Protein AF-A0A553RIK7-F1 (afdb_monomer_lite)

Organism: NCBI:txid2873325

Secondary structure (DSSP, 8-state):
-----------B----HHHHHHHHTT--HHHHHHHHHHTTHHHHHT--HHHHHHHHHHHHHHHHHHHHHHTSHHHHHH-SS-B--HHHHHHHHHHHT---HHHHHHHHSSPPPHHHHHHHH-

Foldseek 3Di:
DDDPDDDDPDQADDADLLLLVCVLVVHDLVRSLVVCVVVCVCVVPVDDSVVSSVVSVVNSVVLVVCVVCLVPLVSSVVDDPHNYDPVRSVSSNCSNPDDPQVVCCVVVVHGDDPVNVVVVVD

InterPro domains:
  IPR008614 Acidic fibroblast growth factor intracellular-binding protein [PF05427] (4-122)
  IPR008614 Acidic fibroblast growth factor intracellular-binding protein [PTHR13223] (1-122)

Structure (mmCIF, N/CA/C/O backbone):
data_AF-A0A553RIK7-F1
#
_entry.id   AF-A0A553RIK7-F1
#
loop_
_atom_site.group_PDB
_atom_site.id
_atom_site.type_symbol
_atom_site.label_atom_id
_atom_site.label_alt_id
_atom_site.label_comp_id
_atom_site.label_asym_id
_atom_site.label_entity_id
_atom_site.label_seq_id
_atom_site.pdbx_PDB_ins_code
_atom_site.Cartn_x
_atom_site.Cartn_y
_atom_site.Cartn_z
_atom_site.occupancy
_atom_site.B_iso_or_equiv
_atom_site.auth_seq_id
_atom_site.auth_comp_id
_atom_site.auth_asym_id
_atom_site.auth_atom_id
_atom_site.pdbx_PDB_model_num
ATOM 1 N N . MET A 1 1 ? -16.290 10.098 -39.997 1.00 50.19 1 MET A N 1
ATOM 2 C CA . MET A 1 1 ? -16.451 9.656 -38.599 1.00 50.19 1 MET A CA 1
ATOM 3 C C . MET A 1 1 ? -15.356 10.332 -37.799 1.00 50.19 1 MET A C 1
ATOM 5 O O . MET A 1 1 ? -14.203 9.958 -37.959 1.00 50.19 1 MET A O 1
ATOM 9 N N . SER A 1 2 ? -15.679 11.403 -37.075 1.00 57.53 2 SER A N 1
ATOM 10 C CA . SER A 1 2 ? -14.746 12.021 -36.130 1.00 57.53 2 SER A CA 1
ATOM 11 C C . SER A 1 2 ? -14.745 11.176 -34.864 1.00 57.53 2 SER A C 1
ATOM 13 O O . SER A 1 2 ? -15.807 10.934 -34.295 1.00 57.53 2 SER A O 1
ATOM 15 N N . VAL A 1 3 ? -13.576 10.684 -34.472 1.00 60.59 3 VAL A N 1
ATOM 16 C CA . VAL A 1 3 ? -13.402 9.990 -33.197 1.00 60.59 3 VAL A CA 1
ATOM 17 C C . VAL A 1 3 ? -13.398 11.075 -32.125 1.00 60.59 3 VAL A C 1
ATOM 19 O O . VAL A 1 3 ? -12.540 11.957 -32.151 1.00 60.59 3 VAL A O 1
ATOM 22 N N . GLU A 1 4 ? -14.404 11.077 -31.258 1.00 64.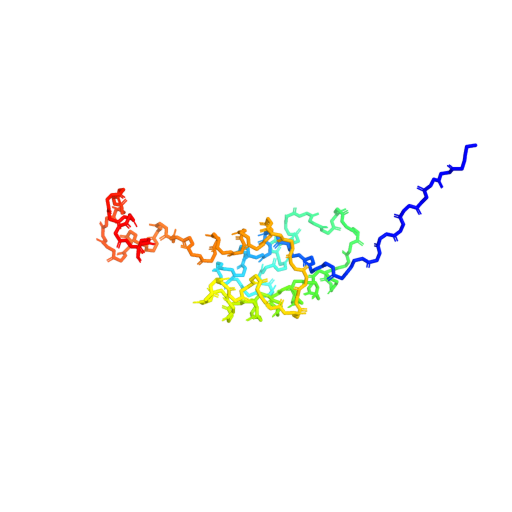00 4 GLU A N 1
ATOM 23 C CA . GLU A 1 4 ? -14.470 11.982 -30.113 1.00 64.00 4 GLU A CA 1
ATOM 24 C C . GLU A 1 4 ? -13.430 11.495 -29.095 1.00 64.00 4 GLU A C 1
ATOM 26 O O . GLU A 1 4 ? -13.594 10.450 -28.469 1.00 64.00 4 GLU A O 1
ATOM 31 N N . LEU A 1 5 ? -12.283 12.178 -29.043 1.00 66.19 5 LEU A N 1
ATOM 32 C CA . LEU A 1 5 ? -11.214 11.878 -28.097 1.00 66.19 5 LEU A CA 1
ATOM 33 C C . LEU A 1 5 ? -11.509 12.637 -26.804 1.00 66.19 5 LEU A C 1
ATOM 35 O O . LEU A 1 5 ? -11.225 13.831 -26.704 1.00 66.19 5 LEU A O 1
ATOM 39 N N . ASP A 1 6 ? -12.086 11.942 -25.832 1.00 51.50 6 ASP A N 1
ATOM 40 C CA . ASP A 1 6 ? -12.322 12.496 -24.504 1.00 51.50 6 ASP A CA 1
ATOM 41 C C . ASP A 1 6 ? -11.025 12.390 -23.684 1.00 51.50 6 ASP A C 1
ATOM 43 O O . ASP A 1 6 ? -10.639 11.320 -23.209 1.00 51.50 6 ASP A O 1
ATOM 47 N N . VAL A 1 7 ? -10.274 13.492 -23.611 1.00 60.84 7 VAL A N 1
ATOM 48 C CA . VAL A 1 7 ? -9.014 13.565 -22.859 1.00 60.84 7 VAL A CA 1
ATOM 49 C C . VAL A 1 7 ? -9.323 14.042 -21.448 1.00 60.84 7 VAL A C 1
ATOM 51 O O . VAL A 1 7 ? -9.442 15.241 -21.192 1.00 60.84 7 VAL A O 1
ATOM 54 N N . PHE A 1 8 ? -9.416 13.098 -20.515 1.00 54.59 8 PHE A N 1
ATOM 55 C CA . PHE A 1 8 ? -9.558 13.406 -19.098 1.00 54.59 8 PHE A CA 1
ATOM 56 C C . PHE A 1 8 ? -8.175 13.551 -18.454 1.00 54.59 8 PHE A C 1
ATOM 58 O O . PHE A 1 8 ? -7.447 12.574 -18.281 1.00 54.59 8 PHE A O 1
ATOM 65 N N . VAL A 1 9 ? -7.795 14.773 -18.078 1.00 57.19 9 VAL A N 1
ATOM 66 C CA . VAL A 1 9 ? -6.603 15.012 -17.249 1.00 57.19 9 VAL A CA 1
ATOM 67 C C . VAL A 1 9 ? -7.027 14.912 -15.784 1.00 57.19 9 VAL A C 1
ATOM 69 O O . VAL A 1 9 ? -7.359 15.907 -15.144 1.00 57.19 9 VAL A O 1
ATOM 72 N N . GLY A 1 10 ? -7.083 13.684 -15.268 1.00 63.59 10 GLY A N 1
ATOM 73 C CA . GLY A 1 10 ? -7.297 13.419 -13.846 1.00 63.59 10 GLY A CA 1
ATOM 74 C C . GLY A 1 10 ? -5.969 13.395 -13.090 1.00 63.59 10 GLY A C 1
ATOM 75 O O . GLY A 1 10 ? -4.998 12.810 -13.555 1.00 63.59 10 GLY A O 1
ATOM 76 N N . ASN A 1 11 ? -5.917 13.981 -11.895 1.00 73.88 11 ASN A N 1
ATOM 77 C CA . ASN A 1 11 ? -4.806 13.808 -10.945 1.00 73.88 11 ASN A CA 1
ATOM 78 C C . ASN A 1 11 ? -5.016 12.574 -10.044 1.00 73.88 11 ASN A C 1
ATOM 80 O O . ASN A 1 11 ? -4.585 12.563 -8.887 1.00 73.88 11 ASN A O 1
ATOM 84 N N . THR A 1 12 ? -5.728 11.564 -10.551 1.00 83.69 12 THR A N 1
ATOM 85 C CA . THR A 1 12 ? -6.034 10.342 -9.813 1.00 83.69 12 THR A CA 1
ATOM 86 C C . THR A 1 12 ? -4.738 9.684 -9.365 1.00 83.69 12 THR A C 1
ATOM 88 O O . THR A 1 12 ? -3.867 9.376 -10.176 1.00 83.69 12 THR A O 1
ATOM 91 N N . THR A 1 13 ? -4.599 9.473 -8.060 1.00 87.56 13 THR A N 1
ATOM 92 C CA . THR A 1 13 ? -3.427 8.812 -7.496 1.00 87.56 13 THR A CA 1
ATOM 93 C C . THR A 1 13 ? -3.514 7.324 -7.808 1.00 87.56 13 THR A C 1
ATOM 95 O O . THR A 1 13 ? -4.326 6.603 -7.225 1.00 87.56 13 THR A O 1
ATOM 98 N N . ILE A 1 14 ? -2.687 6.872 -8.749 1.00 87.44 14 ILE A N 1
ATOM 99 C CA . ILE A 1 14 ? -2.573 5.459 -9.101 1.00 87.44 14 ILE A CA 1
ATOM 100 C C . ILE A 1 14 ? -1.805 4.757 -7.988 1.00 87.44 14 ILE A C 1
ATOM 102 O O . ILE A 1 14 ? -0.759 5.217 -7.537 1.00 87.44 14 ILE A O 1
ATOM 106 N N . MET A 1 15 ? -2.355 3.644 -7.529 1.00 92.00 15 MET A N 1
ATOM 107 C CA . MET A 1 15 ? -1.740 2.800 -6.520 1.00 92.00 15 MET A CA 1
ATOM 108 C C . MET A 1 15 ? -1.881 1.359 -6.976 1.00 92.00 15 MET A C 1
ATOM 110 O O . MET A 1 15 ? -2.990 0.913 -7.294 1.00 92.00 15 MET A O 1
ATOM 114 N N . ASP A 1 16 ? -0.789 0.611 -6.940 1.00 94.00 16 ASP A N 1
ATOM 115 C CA . ASP A 1 16 ? -0.748 -0.801 -7.282 1.00 94.00 16 ASP A CA 1
ATOM 116 C C . ASP A 1 16 ? -1.120 -1.664 -6.068 1.00 94.00 16 ASP A C 1
ATOM 118 O O . ASP A 1 16 ? -0.774 -1.384 -4.913 1.00 94.00 16 ASP A O 1
ATOM 122 N N . LYS A 1 17 ? -1.984 -2.653 -6.301 1.00 95.06 17 LYS A N 1
ATOM 123 C CA . LYS A 1 17 ? -2.566 -3.481 -5.242 1.00 95.06 17 LYS A CA 1
ATOM 124 C C . LYS A 1 17 ? -1.548 -4.481 -4.708 1.00 95.06 17 LYS A C 1
ATOM 126 O O . LYS A 1 17 ? -1.543 -4.764 -3.511 1.00 95.06 17 LYS A O 1
ATOM 131 N N . GLU A 1 18 ? -0.718 -5.032 -5.573 1.00 95.12 18 GLU A N 1
ATOM 132 C CA . GLU A 1 18 ? 0.289 -6.021 -5.215 1.00 95.12 18 GLU A CA 1
ATOM 133 C C . GLU A 1 18 ? 1.446 -5.350 -4.484 1.00 95.12 18 GLU A C 1
ATOM 135 O O . GLU A 1 18 ? 1.839 -5.811 -3.413 1.00 95.12 18 GLU A O 1
ATOM 140 N N . VAL A 1 19 ? 1.880 -4.181 -4.959 1.00 97.12 19 VAL A N 1
ATOM 141 C CA . VAL A 1 19 ? 2.921 -3.381 -4.290 1.00 97.12 19 VAL A CA 1
ATOM 142 C C . VAL A 1 19 ? 2.480 -2.963 -2.892 1.00 97.12 19 VAL A C 1
ATOM 144 O O . VAL A 1 19 ? 3.259 -3.051 -1.945 1.00 97.12 19 VAL A O 1
ATOM 147 N N . TYR A 1 20 ? 1.210 -2.574 -2.731 1.00 97.81 20 TYR A N 1
ATOM 148 C CA . TYR A 1 20 ? 0.662 -2.266 -1.411 1.00 97.81 20 TYR A CA 1
ATOM 149 C C . TYR A 1 20 ? 0.690 -3.478 -0.471 1.00 97.81 20 TYR A C 1
ATOM 151 O O . TYR A 1 20 ? 0.977 -3.331 0.714 1.00 97.81 20 TYR A O 1
ATOM 159 N N . GLN A 1 21 ? 0.444 -4.688 -0.987 1.00 97.06 21 GLN A N 1
ATOM 160 C CA . GLN A 1 21 ? 0.534 -5.902 -0.176 1.00 97.06 21 GLN A CA 1
ATOM 161 C C . GLN A 1 21 ? 1.972 -6.208 0.249 1.00 97.06 21 GLN A C 1
ATOM 163 O O . GLN A 1 21 ? 2.190 -6.582 1.396 1.00 97.06 21 GLN A O 1
ATOM 168 N N . LEU A 1 22 ? 2.949 -6.037 -0.647 1.00 97.88 22 LEU A N 1
ATOM 169 C CA . LEU A 1 22 ? 4.367 -6.216 -0.320 1.00 97.88 22 LEU A CA 1
ATOM 170 C C . LEU A 1 22 ? 4.805 -5.240 0.778 1.00 97.88 22 LEU A C 1
ATOM 172 O O . LEU A 1 22 ? 5.469 -5.649 1.732 1.00 97.88 22 LEU A O 1
ATOM 176 N N . TRP A 1 23 ? 4.351 -3.987 0.690 1.00 98.06 23 TRP A N 1
ATOM 177 C CA . TRP A 1 23 ? 4.586 -2.975 1.717 1.00 98.06 23 TRP A CA 1
ATOM 178 C C . TRP A 1 23 ? 3.981 -3.372 3.072 1.00 98.06 23 TRP A C 1
ATOM 180 O O . TRP A 1 23 ? 4.694 -3.366 4.073 1.00 98.06 23 TRP A O 1
ATOM 190 N N . LEU A 1 24 ? 2.708 -3.796 3.106 1.00 95.88 24 LEU A N 1
ATOM 191 C CA . LEU A 1 24 ? 2.046 -4.273 4.333 1.00 95.88 24 LEU A CA 1
ATOM 192 C C . LEU A 1 24 ? 2.736 -5.500 4.942 1.00 95.88 24 LEU A C 1
ATOM 194 O O . LEU A 1 24 ? 2.818 -5.626 6.160 1.00 95.88 24 LEU A O 1
ATOM 198 N N . ASN A 1 25 ? 3.265 -6.387 4.098 1.00 94.81 25 ASN A N 1
ATOM 199 C CA . ASN A 1 25 ? 4.018 -7.563 4.527 1.00 94.81 25 ASN A CA 1
ATOM 200 C C . ASN A 1 25 ? 5.434 -7.215 5.039 1.00 94.81 25 ASN A C 1
ATOM 202 O O . ASN A 1 25 ? 6.178 -8.115 5.425 1.00 94.81 25 ASN A O 1
ATOM 206 N N . GLY A 1 26 ? 5.833 -5.938 5.020 1.00 95.31 26 GLY A N 1
ATOM 207 C CA . GLY A 1 26 ? 7.118 -5.469 5.537 1.00 95.31 26 GLY A CA 1
ATOM 208 C C . GLY A 1 26 ? 8.309 -5.693 4.602 1.00 95.31 26 GLY A C 1
ATOM 209 O O . GLY A 1 26 ? 9.452 -5.607 5.051 1.00 95.31 26 GLY A O 1
ATOM 210 N N . TYR A 1 27 ? 8.076 -5.973 3.316 1.00 98.06 27 TYR A N 1
ATOM 211 C CA . TYR A 1 27 ? 9.163 -6.114 2.344 1.00 98.06 27 TYR A CA 1
ATOM 212 C C . TYR A 1 27 ? 9.875 -4.777 2.166 1.00 98.06 27 TYR A C 1
ATOM 214 O O . TYR A 1 27 ? 9.228 -3.736 2.029 1.00 98.06 27 TYR A O 1
ATOM 222 N N . THR A 1 28 ? 11.207 -4.800 2.097 1.00 98.19 28 THR A N 1
ATOM 223 C CA . THR A 1 28 ? 11.966 -3.612 1.695 1.00 98.19 28 THR A CA 1
ATOM 224 C C . THR A 1 28 ? 11.690 -3.280 0.227 1.00 98.19 28 THR A C 1
ATOM 226 O O . THR A 1 28 ? 11.236 -4.130 -0.536 1.00 98.19 28 THR A O 1
ATOM 229 N N . VAL A 1 29 ? 11.995 -2.051 -0.198 1.00 98.06 29 VAL A N 1
ATOM 230 C CA . VAL A 1 29 ? 11.851 -1.648 -1.611 1.00 98.06 29 VAL A CA 1
ATOM 231 C C . VAL A 1 29 ? 12.648 -2.578 -2.524 1.00 98.06 29 VAL A C 1
ATOM 233 O O . VAL A 1 29 ? 12.135 -3.025 -3.541 1.00 98.06 29 VAL A O 1
ATOM 236 N N . HIS A 1 30 ? 13.872 -2.930 -2.126 1.00 97.44 30 HIS A N 1
ATOM 237 C CA . HIS A 1 30 ? 14.724 -3.844 -2.880 1.00 97.44 30 HIS A CA 1
ATOM 238 C C . HIS A 1 30 ? 14.099 -5.245 -3.007 1.00 97.44 30 HIS A C 1
ATOM 240 O O . HIS A 1 30 ? 14.036 -5.799 -4.103 1.00 97.44 30 HIS A O 1
ATOM 246 N N . ASP A 1 31 ? 13.589 -5.806 -1.907 1.00 97.94 31 ASP A N 1
ATOM 247 C CA . ASP A 1 31 ? 12.961 -7.132 -1.935 1.00 97.94 31 ASP A CA 1
ATOM 248 C C . ASP A 1 31 ? 11.664 -7.124 -2.749 1.00 97.94 31 ASP A C 1
ATOM 250 O O . ASP A 1 31 ? 11.400 -8.059 -3.504 1.00 97.94 31 ASP A O 1
ATOM 254 N N . ALA A 1 32 ? 10.871 -6.056 -2.642 1.00 97.75 32 ALA A N 1
ATOM 255 C CA . ALA A 1 32 ? 9.653 -5.888 -3.421 1.00 97.75 32 ALA A CA 1
ATOM 256 C C . ALA A 1 32 ? 9.948 -5.787 -4.924 1.00 97.75 32 ALA A C 1
ATOM 258 O O . ALA A 1 32 ? 9.269 -6.437 -5.712 1.00 97.75 32 ALA A O 1
ATOM 259 N N . VAL A 1 33 ? 10.981 -5.040 -5.329 1.00 96.81 33 VAL A N 1
ATOM 260 C CA . VAL A 1 33 ? 11.412 -4.949 -6.737 1.00 96.81 33 VAL A CA 1
ATOM 261 C C . VAL A 1 33 ? 11.789 -6.319 -7.278 1.00 96.81 33 VAL A C 1
ATOM 263 O O . VAL A 1 33 ? 11.334 -6.682 -8.358 1.00 96.81 33 VAL A O 1
ATOM 266 N N . LYS A 1 34 ? 12.536 -7.113 -6.503 1.00 95.69 34 LYS A N 1
ATOM 267 C CA . LYS A 1 34 ? 12.882 -8.480 -6.893 1.00 95.69 34 LYS A CA 1
ATOM 268 C C . LYS A 1 34 ? 11.638 -9.350 -7.091 1.00 95.69 34 LYS A C 1
ATOM 270 O O . LYS A 1 34 ? 11.515 -9.998 -8.121 1.00 95.69 34 LYS A O 1
ATOM 275 N N . VAL A 1 35 ? 10.693 -9.320 -6.148 1.00 96.31 35 VAL A N 1
ATOM 276 C CA . VAL A 1 35 ? 9.431 -10.076 -6.267 1.00 96.31 35 VAL A CA 1
ATOM 277 C C . VAL A 1 35 ? 8.631 -9.642 -7.498 1.00 96.31 35 VAL A C 1
ATOM 279 O O . VAL A 1 35 ? 8.085 -10.486 -8.202 1.00 96.31 35 VAL A O 1
ATOM 282 N N . ARG A 1 36 ? 8.577 -8.337 -7.784 1.00 94.06 36 ARG A N 1
ATOM 283 C CA . ARG A 1 36 ? 7.886 -7.796 -8.962 1.00 94.06 36 ARG A CA 1
ATOM 284 C C . ARG A 1 36 ? 8.563 -8.205 -10.270 1.00 94.06 36 ARG A C 1
ATOM 286 O O . ARG A 1 36 ? 7.867 -8.570 -11.212 1.00 94.06 36 ARG A O 1
ATOM 293 N N . ALA A 1 37 ? 9.894 -8.169 -10.319 1.00 92.31 37 ALA A N 1
ATOM 294 C CA . ALA A 1 37 ? 10.676 -8.606 -11.471 1.00 92.31 37 ALA A CA 1
ATOM 295 C C . ALA A 1 37 ? 10.492 -10.109 -11.735 1.00 92.31 37 ALA A C 1
ATOM 297 O O . ALA A 1 37 ? 10.173 -10.495 -12.857 1.00 92.31 37 ALA A O 1
ATOM 298 N N . ASP A 1 38 ? 10.581 -10.938 -10.689 1.00 92.00 38 ASP A N 1
ATOM 299 C CA . ASP A 1 38 ? 10.342 -12.388 -10.761 1.00 92.00 38 ASP A CA 1
ATOM 300 C C . ASP A 1 38 ? 8.892 -12.719 -11.180 1.00 92.00 38 ASP A C 1
ATOM 302 O O . ASP A 1 38 ? 8.627 -13.783 -11.739 1.00 92.00 38 ASP A O 1
ATOM 306 N N . GLY A 1 39 ? 7.951 -11.801 -10.931 1.00 88.56 39 GLY A N 1
ATOM 307 C CA . GLY A 1 39 ? 6.554 -11.880 -11.364 1.00 88.56 39 GLY A CA 1
ATOM 308 C C . GLY A 1 39 ? 6.313 -11.565 -12.846 1.00 88.56 39 GLY A C 1
ATOM 309 O O . GLY A 1 39 ? 5.178 -11.687 -13.294 1.00 88.56 39 GLY A O 1
ATOM 310 N N . GLY A 1 40 ? 7.345 -11.178 -13.606 1.00 85.00 40 GLY A N 1
ATOM 311 C CA . GLY A 1 40 ? 7.256 -10.939 -15.053 1.00 85.00 40 GLY A CA 1
ATOM 312 C C . GLY A 1 40 ? 6.833 -9.524 -15.461 1.00 85.00 40 GLY A C 1
ATOM 313 O O . GLY A 1 40 ? 6.707 -9.252 -16.652 1.00 85.00 40 GLY A O 1
ATOM 314 N N . ILE A 1 41 ? 6.674 -8.586 -14.517 1.00 81.56 41 ILE A N 1
ATOM 315 C CA . ILE A 1 41 ? 6.204 -7.217 -14.822 1.00 81.56 41 ILE A CA 1
ATOM 316 C C . ILE A 1 41 ? 7.126 -6.469 -15.801 1.00 81.56 41 ILE A C 1
ATOM 318 O O . ILE A 1 41 ? 6.689 -5.593 -16.545 1.00 81.56 41 ILE A O 1
ATOM 322 N N . MET A 1 42 ? 8.419 -6.806 -15.800 1.00 76.62 42 MET A N 1
ATOM 323 C CA . MET A 1 42 ? 9.405 -6.189 -16.688 1.00 76.62 42 MET A CA 1
ATOM 324 C C . MET A 1 42 ? 9.173 -6.573 -18.151 1.00 76.62 42 MET A C 1
ATOM 326 O O . MET A 1 42 ? 9.368 -5.734 -19.029 1.00 76.62 42 MET A O 1
ATOM 330 N N . ASP A 1 43 ? 8.699 -7.796 -18.399 1.00 76.88 43 ASP A N 1
ATOM 331 C CA . ASP A 1 43 ? 8.365 -8.282 -19.739 1.00 76.88 43 ASP A CA 1
ATOM 332 C C . ASP A 1 43 ? 7.039 -7.682 -20.235 1.00 76.88 43 ASP A C 1
ATOM 334 O O . ASP A 1 43 ? 6.869 -7.452 -21.429 1.00 76.88 43 ASP A O 1
ATOM 338 N N . GLU A 1 44 ? 6.107 -7.383 -19.323 1.00 78.06 44 GLU A N 1
ATOM 339 C CA . GLU A 1 44 ? 4.813 -6.770 -19.655 1.00 78.06 44 GLU A CA 1
ATOM 340 C C . GLU A 1 44 ? 4.915 -5.270 -19.965 1.00 78.06 44 GLU A C 1
ATOM 342 O O . GLU A 1 44 ? 4.186 -4.760 -20.816 1.00 78.06 44 GLU A O 1
ATOM 347 N N . CYS A 1 45 ? 5.795 -4.548 -19.265 1.00 74.06 45 CYS A N 1
ATOM 348 C CA . CYS A 1 45 ? 5.903 -3.090 -19.370 1.00 74.06 45 CYS A CA 1
ATOM 349 C C . CYS A 1 45 ? 7.094 -2.596 -20.207 1.00 74.06 45 CYS A C 1
ATOM 351 O O . CYS A 1 45 ? 7.245 -1.382 -20.344 1.00 74.06 45 CYS A O 1
ATOM 353 N N . GLU A 1 46 ? 7.949 -3.492 -20.719 1.00 79.38 46 GLU A N 1
ATOM 354 C CA . GLU A 1 46 ? 9.220 -3.157 -21.396 1.00 79.38 46 GLU A CA 1
ATOM 355 C C . GLU A 1 46 ? 10.065 -2.126 -20.609 1.00 79.38 46 GLU A C 1
ATOM 357 O O . GLU A 1 46 ? 10.760 -1.276 -21.171 1.00 79.38 46 GLU A O 1
ATOM 362 N N . ALA A 1 47 ? 9.981 -2.168 -19.277 1.00 81.38 47 ALA A N 1
ATOM 363 C CA . ALA A 1 47 ? 10.596 -1.191 -18.385 1.00 81.38 47 ALA A CA 1
ATOM 364 C C . ALA A 1 47 ? 11.945 -1.694 -17.856 1.00 81.38 47 ALA A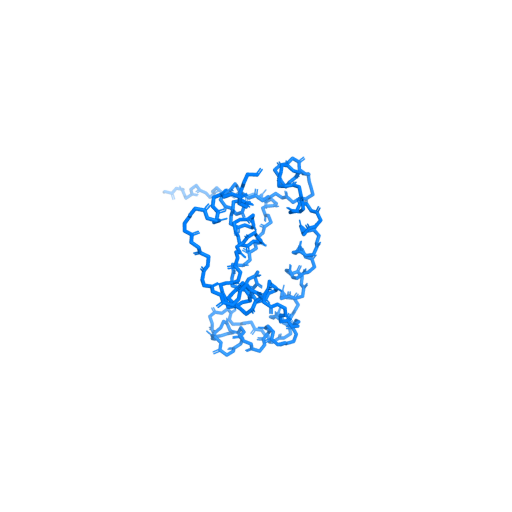 C 1
ATOM 366 O O . ALA A 1 47 ? 12.131 -2.885 -17.604 1.00 81.38 47 ALA A O 1
ATOM 367 N N . SER A 1 48 ? 12.895 -0.779 -17.640 1.00 90.12 48 SER A N 1
ATOM 368 C CA . SER A 1 48 ? 14.165 -1.132 -17.001 1.00 90.12 48 SER A CA 1
ATOM 369 C C . SER A 1 48 ? 13.983 -1.403 -15.505 1.00 90.12 48 SER A C 1
ATOM 371 O O . SER A 1 48 ? 13.062 -0.893 -14.862 1.00 90.12 48 SER A O 1
ATOM 373 N N . GLU A 1 49 ? 14.910 -2.165 -14.926 1.00 90.06 49 GLU A N 1
ATOM 374 C CA . GLU A 1 49 ? 14.931 -2.444 -13.485 1.00 90.06 49 GLU A CA 1
ATOM 375 C C . GLU A 1 49 ? 15.004 -1.152 -12.650 1.00 90.06 49 GLU A C 1
ATOM 377 O O . GLU A 1 49 ? 14.336 -1.030 -11.626 1.00 90.06 49 GLU A O 1
ATOM 382 N N . GLU A 1 50 ? 15.741 -0.141 -13.123 1.00 93.81 50 GLU A N 1
ATOM 383 C CA . GLU A 1 50 ? 15.824 1.175 -12.476 1.00 93.81 50 GLU A CA 1
ATOM 384 C C . GLU A 1 50 ? 14.466 1.891 -12.430 1.00 93.81 50 GLU A C 1
ATOM 386 O O . GLU A 1 50 ? 14.122 2.511 -11.420 1.00 93.81 50 GLU A O 1
ATOM 391 N N . VAL A 1 51 ? 13.670 1.784 -13.501 1.00 94.00 51 VAL A N 1
ATOM 392 C CA . VAL A 1 51 ? 12.317 2.356 -13.555 1.00 94.00 51 VAL A CA 1
ATOM 393 C C . VAL A 1 51 ? 11.394 1.616 -12.590 1.00 94.00 51 VAL A C 1
ATOM 395 O O . VAL A 1 51 ? 10.682 2.264 -11.823 1.00 94.00 51 VAL A O 1
ATOM 398 N N . LEU A 1 52 ? 11.451 0.281 -12.562 1.00 94.62 52 LEU A N 1
ATOM 399 C CA . LEU A 1 52 ? 10.674 -0.530 -11.620 1.00 94.62 52 LEU A CA 1
ATOM 400 C C . LEU A 1 52 ? 11.034 -0.209 -10.161 1.00 94.62 52 LEU A C 1
ATOM 402 O O . LEU A 1 52 ? 10.152 -0.128 -9.299 1.00 94.62 52 LEU A O 1
ATOM 406 N N . TYR A 1 53 ? 12.320 0.012 -9.885 1.00 96.75 53 TYR A N 1
ATOM 407 C CA . TYR A 1 53 ? 12.797 0.441 -8.576 1.00 96.75 53 TYR A CA 1
ATOM 408 C C . TYR A 1 53 ? 12.246 1.815 -8.193 1.00 96.75 53 TYR A C 1
ATOM 410 O O . TYR A 1 53 ? 11.715 1.972 -7.092 1.00 96.75 53 TYR A O 1
ATOM 418 N N . SER A 1 54 ? 12.327 2.797 -9.097 1.00 97.12 54 SER A N 1
ATOM 419 C CA . SER A 1 54 ? 11.794 4.140 -8.847 1.00 97.12 54 SER A CA 1
ATOM 420 C C . SER A 1 54 ? 10.284 4.117 -8.601 1.00 97.12 54 SER A C 1
ATOM 422 O O . SER A 1 54 ? 9.832 4.694 -7.614 1.00 97.12 54 SER A O 1
ATOM 424 N N . ASP A 1 55 ? 9.516 3.402 -9.431 1.00 95.38 55 ASP A N 1
ATOM 425 C CA . ASP A 1 55 ? 8.065 3.235 -9.252 1.00 95.38 55 ASP A CA 1
ATOM 426 C C . ASP A 1 55 ? 7.740 2.622 -7.884 1.00 95.38 55 ASP A C 1
ATOM 428 O O . ASP A 1 55 ? 6.945 3.163 -7.116 1.00 95.38 55 ASP A O 1
ATOM 432 N N . THR A 1 56 ? 8.410 1.521 -7.533 1.00 97.00 56 THR A N 1
ATOM 433 C CA . THR A 1 56 ? 8.191 0.840 -6.249 1.00 97.00 56 THR A CA 1
ATOM 434 C C . THR A 1 56 ? 8.502 1.767 -5.071 1.00 97.00 56 THR A C 1
ATOM 436 O O . THR A 1 56 ? 7.730 1.834 -4.113 1.00 97.00 56 THR A O 1
ATOM 439 N N . MET A 1 57 ? 9.598 2.527 -5.154 1.00 98.19 57 MET A N 1
ATOM 440 C CA . MET A 1 57 ? 9.989 3.503 -4.137 1.00 98.19 57 MET A CA 1
ATOM 441 C C . MET A 1 57 ? 8.946 4.621 -3.976 1.00 98.19 57 MET A C 1
ATOM 443 O O . MET A 1 57 ? 8.610 4.999 -2.850 1.00 98.19 57 MET A O 1
ATOM 447 N N . ASP A 1 58 ? 8.418 5.155 -5.075 1.00 96.88 58 ASP A N 1
ATOM 448 C CA . ASP A 1 58 ? 7.442 6.249 -5.052 1.00 96.88 58 ASP A CA 1
ATOM 449 C C . ASP A 1 58 ? 6.070 5.796 -4.542 1.00 96.88 58 ASP A C 1
ATOM 451 O O . ASP A 1 58 ? 5.422 6.508 -3.761 1.00 96.88 58 ASP A O 1
ATOM 455 N N . GLN A 1 59 ? 5.659 4.573 -4.878 1.00 97.00 59 GLN A N 1
ATOM 456 C CA . GLN A 1 59 ? 4.469 3.966 -4.292 1.00 97.00 59 GLN A CA 1
ATOM 457 C C . GLN A 1 59 ? 4.634 3.735 -2.786 1.00 97.00 59 GLN A C 1
ATOM 459 O O . GLN A 1 59 ? 3.751 4.111 -2.017 1.00 97.00 59 GLN A O 1
ATOM 464 N N . TYR A 1 60 ? 5.787 3.231 -2.333 1.00 98.00 60 TYR A N 1
ATOM 465 C CA . TYR A 1 60 ? 6.088 3.070 -0.903 1.00 98.00 60 TYR A CA 1
ATOM 466 C C . TYR A 1 60 ? 6.007 4.394 -0.133 1.00 98.00 60 TYR A C 1
ATOM 468 O O . TYR A 1 60 ? 5.393 4.458 0.934 1.00 98.00 60 TYR A O 1
ATOM 476 N N . ARG A 1 61 ? 6.572 5.476 -0.683 1.00 96.44 61 ARG A N 1
ATOM 477 C CA . ARG A 1 61 ? 6.466 6.821 -0.088 1.00 96.44 61 ARG A CA 1
ATOM 478 C C . ARG A 1 61 ? 5.012 7.272 0.016 1.00 96.44 61 ARG A C 1
ATOM 480 O O . ARG A 1 61 ? 4.603 7.814 1.042 1.00 96.44 61 ARG A O 1
ATOM 487 N N . THR A 1 62 ? 4.226 7.016 -1.026 1.00 94.94 62 THR A N 1
ATOM 488 C CA . THR A 1 62 ? 2.798 7.348 -1.061 1.00 94.94 62 THR A CA 1
ATOM 489 C C . THR A 1 62 ? 2.013 6.550 -0.015 1.00 94.94 62 THR A C 1
ATOM 491 O O . THR A 1 62 ? 1.197 7.127 0.708 1.00 94.94 62 THR A O 1
ATOM 494 N N . PHE A 1 63 ? 2.290 5.252 0.139 1.00 96.69 63 PHE A N 1
ATOM 495 C CA . PHE A 1 63 ? 1.675 4.410 1.170 1.00 96.69 63 PHE A CA 1
ATOM 496 C C . PHE A 1 63 ? 2.015 4.893 2.575 1.00 96.69 63 PHE A C 1
ATOM 498 O O . PHE A 1 63 ? 1.109 5.045 3.388 1.00 96.69 63 PHE A O 1
ATOM 505 N N . GLN A 1 64 ? 3.271 5.257 2.831 1.00 95.12 64 GLN A N 1
ATOM 506 C CA . GLN A 1 64 ? 3.695 5.825 4.111 1.00 95.12 64 GLN A CA 1
ATOM 507 C C . GLN A 1 64 ? 2.988 7.158 4.428 1.00 95.12 64 GLN A C 1
ATOM 509 O O . GLN A 1 64 ? 2.640 7.443 5.576 1.00 95.12 64 GLN A O 1
ATOM 514 N N . MET A 1 65 ? 2.724 7.994 3.419 1.00 93.19 65 MET A N 1
ATOM 515 C CA . MET A 1 65 ? 1.913 9.204 3.608 1.00 9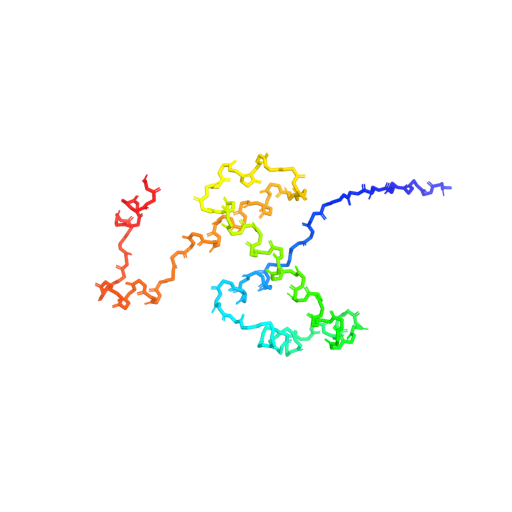3.19 65 MET A CA 1
ATOM 516 C C . MET A 1 65 ? 0.450 8.865 3.929 1.00 93.19 65 MET A C 1
ATOM 518 O O . MET A 1 65 ? -0.154 9.511 4.790 1.00 93.19 65 MET A O 1
ATOM 522 N N . CYS A 1 66 ? -0.107 7.847 3.269 1.00 93.44 66 CYS A N 1
ATOM 523 C CA . CYS A 1 66 ? -1.475 7.381 3.491 1.00 93.44 66 CYS A CA 1
ATOM 524 C C . CYS A 1 66 ? -1.657 6.662 4.835 1.00 93.44 66 CYS A C 1
ATOM 526 O O . CYS A 1 66 ? -2.713 6.794 5.442 1.00 93.44 66 CYS A O 1
ATOM 528 N N . GLU A 1 67 ? -0.642 5.967 5.346 1.00 94.12 67 GLU A N 1
ATOM 529 C CA . GLU A 1 67 ? -0.663 5.244 6.627 1.00 94.12 67 GLU A CA 1
ATOM 530 C C . GLU A 1 67 ? -1.135 6.131 7.787 1.00 94.12 67 GLU A C 1
ATOM 532 O O . GLU A 1 67 ? -2.021 5.771 8.563 1.00 94.12 67 GLU A O 1
ATOM 537 N N . ARG A 1 68 ? -0.643 7.374 7.836 1.00 89.81 68 ARG A N 1
ATOM 538 C CA . ARG A 1 68 ? -1.059 8.363 8.844 1.00 89.81 68 ARG A CA 1
ATOM 539 C C . ARG A 1 68 ? -2.558 8.668 8.803 1.00 89.81 68 ARG A C 1
ATOM 541 O O . ARG A 1 68 ? -3.142 9.021 9.830 1.00 89.81 68 ARG A O 1
ATOM 548 N N . LEU A 1 69 ? -3.159 8.590 7.619 1.00 91.44 69 LEU A N 1
ATOM 549 C CA . LEU A 1 69 ? -4.590 8.777 7.399 1.00 91.44 69 LEU A CA 1
ATOM 550 C C . LEU A 1 69 ? -5.361 7.491 7.697 1.00 91.44 69 LEU A C 1
ATOM 552 O O . LEU A 1 69 ? -6.470 7.571 8.214 1.00 91.44 69 LEU A O 1
ATOM 556 N N . LEU A 1 70 ? -4.766 6.325 7.434 1.00 92.75 70 LEU A N 1
ATOM 557 C CA . LEU A 1 70 ? -5.366 5.020 7.704 1.00 92.75 70 LEU A CA 1
ATOM 558 C C . LEU A 1 70 ? -5.592 4.777 9.194 1.00 92.75 70 LEU A C 1
ATOM 560 O O . LEU A 1 70 ? -6.592 4.164 9.528 1.00 92.75 70 LEU A O 1
ATOM 564 N N . HIS A 1 71 ? -4.792 5.372 10.087 1.00 91.31 71 HIS A N 1
ATOM 565 C CA . HIS A 1 71 ? -5.080 5.386 11.532 1.00 91.31 71 HIS A CA 1
ATOM 566 C C . HIS A 1 71 ? -6.450 5.989 11.895 1.00 91.31 71 HIS A C 1
ATOM 568 O O . HIS A 1 71 ? -6.955 5.762 12.990 1.00 91.31 71 HIS A O 1
ATOM 574 N N . HIS A 1 72 ? -7.024 6.815 11.015 1.00 90.25 72 HIS A N 1
ATOM 575 C CA . HIS A 1 72 ? -8.351 7.402 11.175 1.00 90.25 72 HIS A CA 1
ATOM 576 C C . HIS A 1 72 ? -9.070 7.371 9.818 1.00 90.25 72 HIS A C 1
ATOM 578 O O . HIS A 1 72 ? -9.087 8.398 9.136 1.00 90.25 72 HIS A O 1
ATOM 584 N N . PRO A 1 73 ? -9.688 6.246 9.412 1.00 88.00 73 PRO A N 1
ATOM 585 C CA . PRO A 1 73 ? -10.170 6.025 8.042 1.00 88.00 73 PRO A CA 1
ATOM 586 C C . PRO A 1 73 ? -11.046 7.146 7.463 1.00 88.00 73 PRO A C 1
ATOM 588 O O . PRO A 1 73 ? -10.920 7.495 6.292 1.00 88.00 73 PRO A O 1
ATOM 591 N N . ALA A 1 74 ? -11.858 7.809 8.294 1.00 87.38 74 ALA A N 1
ATOM 592 C CA . ALA A 1 74 ? -12.655 8.971 7.889 1.00 87.38 74 ALA A CA 1
ATOM 593 C C . ALA A 1 74 ? -11.815 10.141 7.324 1.00 87.38 74 ALA A C 1
ATOM 595 O O . ALA A 1 74 ? -12.317 10.946 6.542 1.00 87.38 74 ALA A O 1
ATOM 596 N N . LYS A 1 75 ? -10.535 10.260 7.693 1.00 89.88 75 LYS A N 1
ATOM 597 C CA . LYS A 1 75 ? -9.610 11.274 7.164 1.00 89.88 75 LYS A CA 1
ATOM 598 C C . LYS A 1 75 ? -9.079 10.924 5.774 1.00 89.88 75 LYS A C 1
ATOM 600 O O . LYS A 1 75 ? -8.719 11.842 5.045 1.00 89.88 75 LYS A O 1
ATOM 605 N N . LEU A 1 76 ? -9.061 9.645 5.386 1.00 88.62 76 LEU A N 1
ATOM 606 C CA . LEU A 1 76 ? -8.635 9.221 4.047 1.00 88.62 76 LEU A CA 1
ATOM 607 C C . LEU A 1 76 ? -9.598 9.723 2.959 1.00 88.62 76 LEU A C 1
ATOM 609 O O . LEU A 1 76 ? -9.154 10.112 1.883 1.00 88.62 76 LEU A O 1
ATOM 613 N N . ALA A 1 77 ? -10.895 9.781 3.267 1.00 84.94 77 ALA A N 1
ATOM 614 C CA . ALA A 1 77 ? -11.916 10.295 2.354 1.00 84.94 77 ALA A CA 1
ATOM 615 C C . ALA A 1 77 ? -11.941 11.833 2.260 1.00 84.94 77 ALA A C 1
ATOM 617 O O . ALA A 1 77 ? -12.351 12.380 1.243 1.00 84.94 77 ALA A O 1
ATOM 618 N N . ASN A 1 78 ? -11.509 12.533 3.316 1.00 85.06 78 ASN A N 1
ATOM 619 C CA . ASN A 1 78 ? -11.643 13.992 3.446 1.00 85.06 78 ASN A CA 1
ATOM 620 C C . ASN A 1 78 ? -10.344 14.776 3.176 1.00 85.06 78 ASN A C 1
ATOM 622 O O . ASN A 1 78 ? -10.329 16.004 3.259 1.00 85.06 78 ASN A O 1
ATOM 626 N N . GLN A 1 79 ? -9.235 14.090 2.908 1.00 86.56 79 GLN A N 1
ATOM 627 C CA . GLN A 1 79 ? -7.960 14.727 2.579 1.00 86.56 79 GLN A CA 1
ATOM 628 C C . GLN A 1 79 ? -7.943 15.252 1.132 1.00 86.56 79 GLN A C 1
ATOM 630 O O . GLN A 1 79 ? -8.634 14.731 0.263 1.00 86.56 79 GLN A O 1
ATOM 635 N N . LEU A 1 80 ? -7.133 16.284 0.877 1.00 85.25 80 LEU A N 1
ATOM 636 C CA . LEU A 1 80 ? -7.055 16.970 -0.424 1.00 85.25 80 LEU A CA 1
ATOM 637 C C . LEU A 1 80 ? -5.759 16.686 -1.203 1.00 85.25 80 LEU A C 1
ATOM 639 O O . LEU A 1 80 ? -5.598 17.175 -2.318 1.00 85.25 80 LEU A O 1
ATOM 643 N N . LEU A 1 81 ? -4.820 15.945 -0.610 1.00 86.62 81 LEU A N 1
ATOM 644 C CA . LEU A 1 81 ? -3.481 15.703 -1.157 1.00 86.62 81 LEU A CA 1
ATOM 645 C C . LEU A 1 81 ? -3.493 14.665 -2.284 1.00 86.62 81 LEU A C 1
ATOM 647 O O . LEU A 1 81 ? -2.791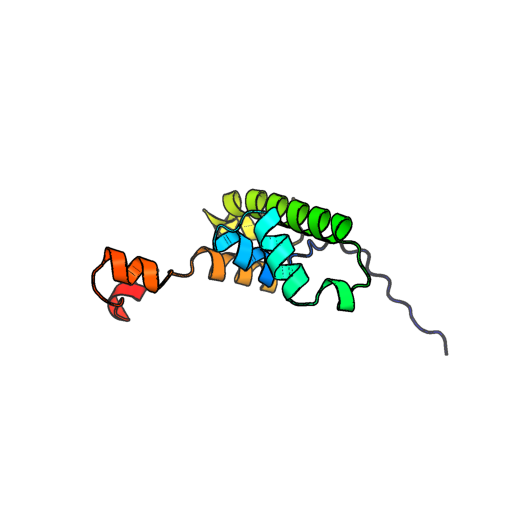 14.823 -3.276 1.00 86.62 81 LEU A O 1
ATOM 651 N N . PHE A 1 82 ? -4.299 13.621 -2.131 1.00 88.19 82 PHE A N 1
ATOM 652 C CA . PHE A 1 82 ? -4.398 12.498 -3.051 1.00 88.19 82 PHE A CA 1
ATOM 653 C C . PHE A 1 82 ? -5.812 12.420 -3.608 1.00 88.19 82 PHE A C 1
ATOM 655 O O . PHE A 1 82 ? -6.784 12.460 -2.857 1.00 88.19 82 PHE A O 1
ATOM 662 N N . GLN A 1 83 ? -5.958 12.260 -4.916 1.00 88.88 83 GLN A N 1
ATOM 663 C CA . GLN A 1 83 ? -7.269 11.990 -5.499 1.00 88.88 83 GLN A CA 1
ATOM 664 C C . GLN A 1 83 ? -7.417 10.482 -5.648 1.00 88.88 83 GLN A C 1
ATOM 666 O O . GLN A 1 83 ? -7.069 9.897 -6.670 1.00 88.88 83 GLN A O 1
ATOM 671 N N . ILE A 1 84 ? -7.862 9.850 -4.563 1.00 90.31 84 ILE A N 1
ATOM 672 C CA . ILE A 1 84 ? -7.991 8.397 -4.456 1.00 90.31 84 ILE A CA 1
ATOM 673 C C . ILE A 1 84 ? -9.449 8.017 -4.745 1.00 90.31 84 ILE A C 1
ATOM 675 O O . ILE A 1 84 ? -10.333 8.479 -4.016 1.00 90.31 84 ILE A O 1
ATOM 679 N N . PRO A 1 85 ? -9.726 7.175 -5.754 1.00 90.12 85 PRO A N 1
ATOM 680 C CA . PRO A 1 85 ? -11.074 6.686 -6.030 1.00 90.12 85 PRO A CA 1
ATOM 681 C C . PRO A 1 85 ? -11.679 5.927 -4.832 1.00 90.12 85 PRO A C 1
ATOM 683 O O . PRO A 1 85 ? -10.929 5.285 -4.090 1.00 90.12 85 PRO A O 1
ATOM 686 N N . PRO A 1 86 ? -13.009 5.965 -4.615 1.00 90.50 86 PRO A N 1
ATOM 687 C CA . PRO A 1 86 ? -13.642 5.342 -3.447 1.00 90.50 86 PRO A CA 1
ATOM 688 C C . PRO A 1 86 ? -13.366 3.839 -3.291 1.00 90.50 86 PRO A C 1
ATOM 690 O O . PRO A 1 86 ? -13.126 3.371 -2.180 1.00 90.50 86 PRO A O 1
ATOM 693 N N . ASP A 1 87 ? -13.345 3.085 -4.390 1.00 91.75 87 ASP A N 1
ATOM 694 C CA . ASP A 1 87 ? -12.995 1.659 -4.410 1.00 91.75 87 ASP A CA 1
ATOM 695 C C . ASP A 1 87 ? -11.552 1.430 -3.939 1.00 91.75 87 ASP A C 1
ATOM 697 O O . ASP A 1 87 ? -11.264 0.515 -3.162 1.00 91.75 87 ASP A O 1
ATOM 701 N N . ARG A 1 88 ? -10.644 2.323 -4.339 1.00 92.62 88 ARG A N 1
ATOM 702 C CA . ARG A 1 88 ? -9.247 2.284 -3.922 1.00 92.62 88 ARG A CA 1
ATOM 703 C C . ARG A 1 88 ? -9.080 2.679 -2.454 1.00 92.62 88 ARG A C 1
ATOM 705 O O . ARG A 1 88 ? -8.267 2.064 -1.768 1.00 92.62 88 ARG A O 1
ATOM 712 N N . GLN A 1 89 ? -9.862 3.638 -1.951 1.00 93.50 89 GLN A N 1
ATOM 713 C CA . GLN A 1 89 ? -9.898 3.978 -0.522 1.00 93.50 89 GLN A CA 1
ATOM 714 C C . GLN A 1 89 ? -10.364 2.788 0.321 1.00 93.50 89 GLN A C 1
ATOM 716 O O . GLN A 1 89 ? -9.701 2.446 1.300 1.00 93.50 89 GLN A O 1
ATOM 721 N N . ALA A 1 90 ? -11.459 2.134 -0.083 1.00 93.94 90 ALA A N 1
ATOM 722 C CA . ALA A 1 90 ? -11.971 0.946 0.593 1.00 93.94 90 ALA A CA 1
ATOM 723 C C . ALA A 1 90 ? -10.901 -0.149 0.658 1.00 93.94 90 ALA A C 1
ATOM 725 O O . ALA A 1 90 ? -10.610 -0.659 1.735 1.00 93.94 90 ALA A O 1
ATOM 726 N N . MET A 1 91 ? -10.222 -0.425 -0.458 1.00 95.12 91 MET A N 1
ATOM 727 C CA . MET A 1 91 ? -9.176 -1.445 -0.480 1.00 95.12 91 MET A CA 1
ATOM 728 C C . MET A 1 91 ? -7.966 -1.115 0.410 1.00 95.12 91 MET A C 1
ATOM 730 O O . MET A 1 91 ? -7.415 -2.023 1.035 1.00 95.12 91 MET A O 1
ATOM 734 N N . LEU A 1 92 ? -7.548 0.154 0.488 1.00 95.06 92 LEU A N 1
ATOM 735 C CA . LEU A 1 92 ? -6.481 0.563 1.409 1.00 95.06 92 LEU A CA 1
ATOM 736 C C . LEU A 1 92 ? -6.884 0.295 2.864 1.00 95.06 92 LEU A C 1
ATOM 738 O O . LEU A 1 92 ? -6.110 -0.290 3.613 1.00 95.06 92 LEU A O 1
ATOM 742 N N . ILE A 1 93 ? -8.105 0.681 3.245 1.00 94.69 93 ILE A N 1
ATOM 743 C CA . ILE A 1 93 ? -8.624 0.492 4.604 1.00 94.69 93 ILE A CA 1
ATOM 744 C C . ILE A 1 93 ? -8.747 -1.000 4.929 1.00 94.69 93 ILE A C 1
ATOM 746 O O . ILE A 1 93 ? -8.191 -1.458 5.923 1.00 94.69 93 ILE A O 1
ATOM 750 N N . GLU A 1 94 ? -9.428 -1.766 4.077 1.00 94.25 94 GLU A N 1
ATOM 751 C CA . GLU A 1 94 ? -9.684 -3.192 4.297 1.00 94.25 94 GLU A CA 1
ATOM 752 C C . GLU A 1 94 ? -8.394 -3.990 4.487 1.00 94.25 94 GLU A C 1
ATOM 754 O O . GLU A 1 94 ? -8.315 -4.835 5.374 1.00 94.25 94 GLU A O 1
ATOM 759 N N . ARG A 1 95 ? -7.367 -3.722 3.673 1.00 95.12 95 ARG A N 1
ATOM 760 C CA . ARG A 1 95 ? -6.095 -4.445 3.768 1.00 95.12 95 ARG A CA 1
ATOM 761 C C . ARG A 1 95 ? -5.235 -3.994 4.937 1.00 95.12 95 ARG A C 1
ATOM 763 O O . ARG A 1 95 ? -4.573 -4.838 5.529 1.00 95.12 95 ARG A O 1
ATOM 770 N N . TYR A 1 96 ? -5.251 -2.707 5.277 1.00 94.69 96 TYR A N 1
ATOM 771 C CA . TYR A 1 96 ? -4.498 -2.190 6.419 1.00 94.69 96 TYR A CA 1
ATOM 772 C C . TYR A 1 96 ? -4.993 -2.771 7.750 1.00 94.69 96 TYR A C 1
ATOM 774 O O . TYR A 1 96 ? -4.194 -3.080 8.626 1.00 94.69 96 TYR A O 1
ATOM 782 N N . TYR A 1 97 ? -6.311 -2.946 7.887 1.00 91.50 97 TYR A N 1
ATOM 783 C CA . TYR A 1 97 ? -6.941 -3.501 9.089 1.00 91.50 97 TYR A CA 1
ATOM 784 C C . TYR A 1 97 ? -7.151 -5.019 9.035 1.00 91.50 97 TYR A C 1
ATOM 786 O O . TYR A 1 97 ? -7.699 -5.602 9.971 1.00 91.50 97 TYR A O 1
ATOM 794 N N . ALA A 1 98 ? -6.725 -5.684 7.959 1.00 90.62 98 ALA A N 1
ATOM 795 C CA . ALA A 1 98 ? -6.848 -7.127 7.857 1.00 90.62 98 ALA A CA 1
ATOM 796 C C . ALA A 1 98 ? -5.994 -7.813 8.933 1.00 90.62 98 ALA A C 1
ATOM 798 O O . ALA A 1 98 ? -4.791 -7.583 9.046 1.00 90.62 98 ALA A O 1
ATOM 799 N N . PHE A 1 99 ? -6.614 -8.706 9.705 1.00 84.25 99 PHE A N 1
ATOM 800 C CA . PHE A 1 99 ? -5.884 -9.543 10.649 1.00 84.25 99 PHE A CA 1
ATOM 801 C C . PHE A 1 99 ? -4.951 -10.507 9.914 1.00 84.25 99 PHE A C 1
ATOM 803 O O . PHE A 1 99 ? -5.397 -11.296 9.078 1.00 84.25 99 PHE A O 1
ATOM 810 N N . ASP A 1 100 ? -3.680 -10.521 10.310 1.00 83.62 100 ASP A N 1
ATOM 811 C CA . ASP A 1 100 ? -2.782 -11.620 9.978 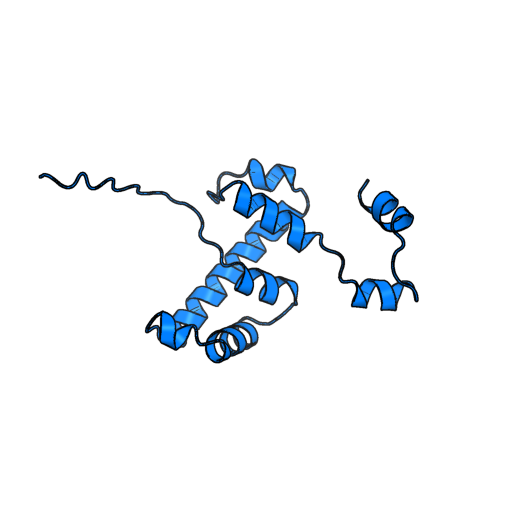1.00 83.62 100 ASP A CA 1
ATOM 812 C C . ASP A 1 100 ? -3.178 -12.849 10.811 1.00 83.62 100 ASP A C 1
ATOM 814 O O . ASP A 1 100 ? -2.892 -12.949 12.007 1.00 83.62 100 ASP A O 1
ATOM 818 N N . ASP A 1 101 ? -3.874 -13.792 10.173 1.00 79.69 101 ASP A N 1
ATOM 819 C CA . ASP A 1 101 ? -4.361 -15.017 10.809 1.00 79.69 101 ASP A CA 1
ATOM 820 C C . ASP A 1 101 ? -3.218 -15.871 11.408 1.00 79.69 101 ASP A C 1
ATOM 822 O O . ASP A 1 101 ? -3.460 -16.587 12.386 1.00 79.69 101 ASP A O 1
ATOM 826 N N . LEU A 1 102 ? -1.993 -15.823 10.858 1.00 79.62 102 LEU A N 1
ATOM 827 C CA . LEU A 1 102 ? -0.840 -16.548 11.406 1.00 79.62 102 LEU A CA 1
ATOM 828 C C . LEU A 1 102 ? -0.357 -15.878 12.687 1.00 79.62 102 LEU A C 1
ATOM 830 O O . LEU A 1 102 ? -0.245 -16.546 13.715 1.00 79.62 102 LEU A O 1
ATOM 834 N N . PHE A 1 103 ? -0.151 -14.563 12.644 1.00 80.81 103 PHE A N 1
ATOM 835 C CA . PHE A 1 103 ? 0.262 -13.788 13.811 1.00 80.81 103 PHE A CA 1
ATOM 836 C C . PHE A 1 103 ? -0.763 -13.883 14.944 1.00 80.81 103 PHE A C 1
ATOM 838 O O . PHE A 1 103 ? -0.426 -14.180 16.088 1.00 80.81 103 PHE A O 1
ATOM 845 N N . VAL A 1 104 ? -2.043 -13.708 14.626 1.00 83.06 104 VAL A N 1
ATOM 846 C CA . VAL A 1 104 ? -3.142 -13.827 15.587 1.00 83.06 104 VAL A CA 1
ATOM 847 C C . VAL A 1 104 ? -3.165 -15.209 16.236 1.00 83.06 104 VAL A C 1
ATOM 849 O O . VAL A 1 104 ? -3.377 -15.325 17.444 1.00 83.06 104 VAL A O 1
ATOM 852 N N . ARG A 1 105 ? -2.954 -16.272 15.451 1.00 84.88 105 ARG A N 1
ATOM 853 C CA . ARG A 1 105 ? -2.912 -17.639 15.975 1.00 84.88 105 ARG A CA 1
ATOM 854 C C . ARG A 1 105 ? -1.697 -17.867 16.868 1.00 84.88 105 ARG A C 1
ATOM 856 O O . ARG A 1 105 ? -1.850 -18.551 17.876 1.00 84.88 105 ARG A O 1
ATOM 863 N N . GLU A 1 106 ? -0.544 -17.311 16.511 1.00 85.81 106 GLU A N 1
ATOM 864 C CA . GLU A 1 106 ? 0.679 -17.369 17.315 1.00 85.81 106 GLU A CA 1
ATOM 865 C C . GLU A 1 106 ? 0.477 -16.668 18.667 1.00 85.81 106 GLU A C 1
ATOM 867 O O . GLU A 1 106 ? 0.731 -17.249 19.718 1.00 85.81 106 GLU A O 1
ATOM 872 N N . VAL A 1 107 ? -0.082 -15.453 18.658 1.00 84.50 107 VAL A N 1
ATOM 873 C CA . VAL A 1 107 ? -0.298 -14.644 19.869 1.00 84.50 107 VAL A CA 1
ATOM 874 C C . VAL A 1 107 ? -1.384 -15.228 20.775 1.00 84.50 107 VAL A C 1
ATOM 876 O O . VAL A 1 107 ? -1.228 -15.263 21.994 1.00 84.50 107 VAL A O 1
ATOM 879 N N . LEU A 1 108 ? -2.505 -15.680 20.206 1.00 82.69 108 LEU A N 1
ATOM 880 C CA . LEU A 1 108 ? -3.654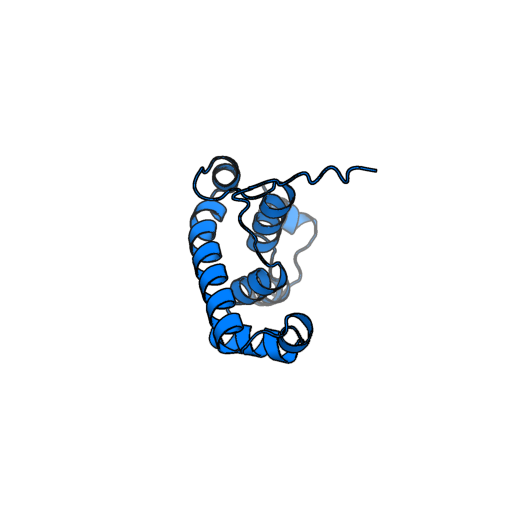 -16.163 20.982 1.00 82.69 108 LEU A CA 1
ATOM 881 C C . LEU A 1 108 ? -3.614 -17.674 21.257 1.00 82.69 108 LEU A C 1
ATOM 883 O O . LEU A 1 108 ? -4.472 -18.186 21.980 1.00 82.69 108 LEU A O 1
ATOM 887 N N . GLY A 1 109 ? -2.689 -18.409 20.630 1.00 85.00 109 GLY A N 1
ATOM 888 C CA . GLY A 1 109 ? -2.608 -19.874 20.660 1.00 85.00 109 GLY A CA 1
ATOM 889 C C . GLY A 1 109 ? -3.774 -20.593 19.963 1.00 85.00 109 GLY A C 1
ATOM 890 O O . GLY A 1 109 ? -3.867 -21.821 19.999 1.00 85.00 109 GLY A O 1
ATOM 891 N N . LYS A 1 110 ? -4.703 -19.853 19.344 1.00 82.06 110 LYS A N 1
ATOM 892 C CA . LYS A 1 110 ? -5.913 -20.383 18.701 1.00 82.06 110 LYS A CA 1
ATOM 893 C C . LYS A 1 110 ? -6.391 -19.475 17.575 1.00 82.06 110 LYS A C 1
ATOM 895 O O . LYS A 1 110 ? -6.124 -18.278 17.565 1.00 82.06 110 LYS A O 1
ATOM 900 N N . LYS A 1 111 ? -7.162 -20.042 16.645 1.00 80.12 111 LYS A N 1
ATOM 901 C CA . LYS A 1 111 ? -7.841 -19.261 15.604 1.00 80.12 111 LYS A CA 1
ATOM 902 C C . LYS A 1 111 ? -8.915 -18.370 16.238 1.00 80.12 111 LYS A C 1
ATOM 904 O O . LYS A 1 111 ? -9.668 -18.836 17.097 1.00 80.12 111 LYS A O 1
ATOM 909 N N . LEU A 1 112 ? -9.025 -17.121 15.784 1.00 75.00 112 LEU A N 1
ATOM 910 C CA . LEU A 1 112 ? -10.124 -16.245 16.190 1.00 75.00 112 LEU A CA 1
ATOM 911 C C . LEU A 1 112 ? -11.469 -16.843 15.772 1.00 75.00 112 LEU A C 1
ATOM 913 O O . LEU A 1 112 ? -11.686 -17.203 14.610 1.00 75.00 112 LEU A O 1
ATOM 917 N N . SER A 1 113 ? -12.377 -16.941 16.740 1.00 78.56 113 SER A N 1
ATOM 918 C CA . SER A 1 113 ? -13.759 -17.335 16.486 1.00 78.56 113 SER A CA 1
ATOM 919 C C . SER A 1 113 ? -14.529 -16.177 15.842 1.00 78.56 113 SER A C 1
ATOM 921 O O . SER A 1 113 ? -14.160 -15.016 16.016 1.00 78.56 113 SER A O 1
ATOM 923 N N . LYS A 1 114 ? -15.630 -16.471 15.134 1.00 74.81 114 LYS A N 1
ATOM 924 C CA . LYS A 1 114 ? -16.497 -15.427 14.554 1.00 74.81 114 LYS A CA 1
ATOM 925 C C . LYS A 1 114 ? -16.995 -14.416 15.597 1.00 74.81 114 LYS A C 1
ATOM 927 O O . LYS A 1 114 ? -17.100 -13.245 15.268 1.00 74.81 114 LYS A O 1
ATOM 932 N N . GLY A 1 115 ? -17.282 -14.862 16.825 1.00 75.00 115 GLY A N 1
ATOM 933 C CA . GLY A 1 115 ? -17.708 -13.971 17.911 1.00 75.00 115 GLY A CA 1
ATOM 934 C C . GLY A 1 115 ? -16.594 -13.016 18.333 1.00 75.00 115 GLY A C 1
ATOM 935 O O . GLY A 1 115 ? -16.802 -11.817 18.384 1.00 75.00 115 GLY A O 1
ATOM 936 N N . THR A 1 116 ? -15.378 -13.538 18.504 1.00 71.69 116 THR A N 1
ATOM 937 C CA . THR A 1 116 ? -14.217 -12.734 18.915 1.00 71.69 116 THR A CA 1
ATOM 938 C C . THR A 1 116 ? -13.766 -11.744 17.842 1.00 71.69 116 THR A C 1
ATOM 940 O O . THR A 1 116 ? -13.296 -10.675 18.195 1.00 71.69 116 THR A O 1
ATOM 943 N N . LYS A 1 117 ? -13.892 -12.078 16.546 1.00 73.25 117 LYS A N 1
ATOM 944 C CA . LYS A 1 117 ? -13.618 -11.106 15.468 1.00 73.25 117 LYS A CA 1
ATOM 945 C C . LYS A 1 117 ? -14.590 -9.926 15.550 1.00 73.25 117 LYS A C 1
ATOM 947 O O . LYS A 1 117 ? -14.150 -8.791 15.534 1.00 73.25 117 LYS A O 1
ATOM 952 N N . LYS A 1 118 ? -15.882 -10.209 15.753 1.00 73.50 118 LYS A N 1
ATOM 953 C CA . LYS A 1 118 ? -16.915 -9.178 15.883 1.00 73.50 118 LYS A CA 1
ATOM 954 C C . LYS A 1 118 ? -16.660 -8.231 17.063 1.00 73.50 118 LYS A C 1
ATOM 956 O O . LYS A 1 118 ? -16.800 -7.034 16.893 1.00 73.50 118 LYS A O 1
ATOM 961 N N . ASP A 1 119 ? -16.256 -8.757 18.219 1.00 71.75 119 ASP A N 1
ATOM 962 C CA . ASP A 1 119 ? -15.974 -7.934 19.409 1.00 71.75 119 ASP A CA 1
ATOM 963 C C . ASP A 1 119 ? -14.730 -7.029 19.253 1.00 71.75 119 ASP A C 1
ATOM 965 O O . ASP A 1 119 ? -14.512 -6.154 20.084 1.00 71.75 119 ASP A O 1
ATOM 969 N N . LEU A 1 120 ? -13.886 -7.267 18.239 1.00 70.62 120 LEU A N 1
ATOM 970 C CA . LEU A 1 120 ? -12.694 -6.464 17.931 1.00 70.62 120 LEU A CA 1
ATOM 971 C C . LEU A 1 120 ? -12.920 -5.458 16.790 1.00 70.62 120 LEU A C 1
ATOM 973 O O . LEU A 1 120 ? -12.087 -4.573 16.610 1.00 70.62 120 LEU A O 1
ATOM 977 N N . ASP A 1 121 ? -13.995 -5.628 16.016 1.00 63.38 121 ASP A N 1
ATOM 978 C CA . ASP A 1 121 ? -14.367 -4.746 14.904 1.00 63.38 121 ASP A CA 1
ATOM 979 C C . ASP A 1 121 ? -15.204 -3.524 15.372 1.00 63.38 121 ASP A C 1
ATOM 981 O O . ASP A 1 121 ? -15.350 -2.573 14.601 1.00 63.38 121 ASP A O 1
ATOM 985 N N . ASP A 1 122 ? -15.747 -3.554 16.602 1.00 48.50 122 ASP A N 1
ATOM 986 C CA . ASP A 1 122 ? -16.500 -2.466 17.274 1.00 48.50 122 ASP A CA 1
ATOM 987 C C . ASP A 1 122 ? -15.574 -1.493 18.041 1.00 48.50 122 ASP A C 1
ATOM 989 O O . ASP A 1 122 ? -15.856 -0.268 18.022 1.00 48.50 122 ASP A O 1
#

pLDDT: mean 86.14, std 11.84, range [48.5, 98.19]

Radius of gyration: 18.31 Å; chains: 1; bounding box: 34×37×60 Å

Sequence (122 aa):
MSVELDVFVGNTTIMDKEVYQLWLNGYTVHDAVKVRADGGIMDECEASEEVLYSDTMDQYRTFQMCERLLHHPAKLANQLLFQIPPDRQAMLIERYYAFDDLFVREVLGKKLSKGTKKDLDD